Protein AF-A0A2V8NY30-F1 (afdb_monomer_lite)

Structure (mmCIF, N/CA/C/O backbone):
data_AF-A0A2V8NY30-F1
#
_entry.id   AF-A0A2V8NY30-F1
#
loop_
_atom_site.group_PDB
_atom_site.id
_atom_site.type_symbol
_atom_site.label_atom_id
_atom_site.label_alt_id
_atom_site.label_comp_id
_atom_site.label_asym_id
_atom_site.label_entity_id
_atom_site.label_seq_id
_atom_site.pdbx_PDB_ins_code
_atom_site.Cartn_x
_atom_site.Cartn_y
_atom_site.Cartn_z
_atom_site.occupancy
_atom_site.B_iso_or_equiv
_atom_site.auth_seq_id
_atom_site.auth_comp_id
_atom_site.auth_asym_id
_atom_site.auth_atom_id
_atom_site.pdbx_PDB_model_num
ATOM 1 N N . MET A 1 1 ? 1.232 -20.148 13.425 1.00 69.94 1 MET A N 1
ATOM 2 C CA . MET A 1 1 ? 0.796 -18.794 13.820 1.00 69.94 1 MET A CA 1
ATOM 3 C C . MET A 1 1 ? -0.599 -18.941 14.393 1.00 69.94 1 MET A C 1
ATOM 5 O O . MET A 1 1 ? -1.402 -19.623 13.766 1.00 69.94 1 MET A O 1
ATOM 9 N N . ASP A 1 2 ? -0.845 -18.426 15.592 1.00 81.56 2 ASP A N 1
ATOM 10 C CA . ASP A 1 2 ? -2.141 -18.546 16.261 1.00 81.56 2 ASP A CA 1
ATOM 11 C C . ASP A 1 2 ? -3.017 -17.346 15.891 1.00 81.56 2 ASP A C 1
ATOM 13 O O . ASP A 1 2 ? -2.707 -16.221 16.262 1.00 81.56 2 ASP A O 1
ATOM 17 N N . LEU A 1 3 ? -4.091 -17.579 15.134 1.00 77.75 3 LEU A N 1
ATOM 18 C CA . LEU A 1 3 ? -5.014 -16.522 14.701 1.00 77.75 3 LEU A CA 1
ATOM 19 C C . LEU A 1 3 ? -5.962 -16.054 15.818 1.00 77.75 3 LEU A C 1
ATOM 21 O O . LEU A 1 3 ? -6.720 -15.108 15.606 1.00 77.75 3 LEU A O 1
ATOM 25 N N . SER A 1 4 ? -5.940 -16.715 16.980 1.00 83.50 4 SER A N 1
ATOM 26 C CA . SER A 1 4 ? -6.712 -16.328 18.161 1.00 83.50 4 SER A CA 1
ATOM 27 C C . SER A 1 4 ? -5.965 -15.371 19.095 1.00 83.50 4 SER A C 1
ATOM 29 O O . SER A 1 4 ? -6.576 -14.867 20.038 1.00 83.50 4 SER A O 1
ATOM 31 N N . ASP A 1 5 ? -4.690 -15.066 18.815 1.00 86.81 5 ASP A N 1
ATOM 32 C CA . ASP A 1 5 ? -3.913 -14.099 19.591 1.00 86.81 5 ASP A CA 1
ATOM 33 C C . ASP A 1 5 ? -4.555 -12.697 19.499 1.00 86.81 5 ASP A C 1
ATOM 35 O O . ASP A 1 5 ? -4.616 -12.107 18.411 1.00 86.81 5 ASP A O 1
ATOM 39 N N . PRO A 1 6 ? -5.032 -12.132 20.626 1.00 82.62 6 PRO A N 1
ATOM 40 C CA . PRO A 1 6 ? -5.680 -10.824 20.643 1.00 82.62 6 PRO A CA 1
ATOM 41 C C . PRO A 1 6 ? -4.729 -9.667 20.302 1.00 82.62 6 PRO A C 1
ATOM 43 O O . PRO A 1 6 ? -5.202 -8.560 20.050 1.00 82.62 6 PRO A O 1
ATOM 46 N N . ASN A 1 7 ? -3.412 -9.899 20.280 1.00 87.56 7 ASN A N 1
ATOM 47 C CA . ASN A 1 7 ? -2.413 -8.893 19.919 1.00 87.56 7 ASN A CA 1
ATOM 48 C C . ASN A 1 7 ? -2.155 -8.813 18.406 1.00 87.56 7 ASN A C 1
ATOM 50 O O . ASN A 1 7 ? -1.356 -7.983 17.964 1.00 87.56 7 ASN A O 1
ATOM 54 N N . LEU A 1 8 ? -2.817 -9.647 17.595 1.00 90.12 8 LEU A N 1
ATOM 55 C CA . LEU A 1 8 ? -2.710 -9.556 16.143 1.00 90.12 8 LEU A CA 1
ATOM 56 C C . LEU A 1 8 ? -3.354 -8.272 15.618 1.00 90.12 8 LEU A C 1
ATOM 58 O O . LEU A 1 8 ? -4.558 -8.041 15.742 1.00 90.12 8 LEU A O 1
ATOM 62 N N . ILE A 1 9 ? -2.535 -7.471 14.942 1.00 91.81 9 ILE A N 1
ATOM 63 C CA . ILE A 1 9 ? -2.976 -6.274 14.233 1.00 91.81 9 ILE A CA 1
ATOM 64 C C . ILE A 1 9 ? -3.611 -6.695 12.907 1.00 91.81 9 ILE A C 1
ATOM 66 O O . ILE A 1 9 ? -3.006 -7.415 12.110 1.00 91.81 9 ILE A O 1
ATOM 70 N N . LYS A 1 10 ? -4.834 -6.226 12.651 1.00 94.69 10 LYS A N 1
ATOM 71 C CA . LYS A 1 10 ? -5.574 -6.553 11.425 1.00 94.69 10 LYS A CA 1
ATOM 72 C C . LYS A 1 10 ? -5.282 -5.543 10.321 1.00 94.69 10 LYS A C 1
ATOM 74 O O . LYS A 1 10 ? -5.388 -4.334 10.531 1.00 94.69 10 LYS A O 1
ATOM 79 N N . GLY A 1 11 ? -4.987 -6.052 9.131 1.00 96.38 11 GLY A N 1
ATOM 80 C CA . GLY A 1 11 ? -4.713 -5.256 7.942 1.00 96.38 11 GLY A CA 1
ATOM 81 C C . GLY A 1 11 ? -5.315 -5.854 6.683 1.00 96.38 11 GLY A C 1
ATOM 82 O O . GLY A 1 11 ? -5.733 -7.011 6.678 1.00 96.38 11 GLY A O 1
ATOM 83 N N . ILE A 1 12 ? -5.340 -5.052 5.622 1.00 98.25 12 ILE A N 1
ATOM 84 C CA . ILE A 1 12 ? -5.656 -5.505 4.263 1.00 98.25 12 ILE A CA 1
ATOM 85 C C . ILE A 1 12 ? -4.583 -5.023 3.291 1.00 98.25 12 ILE A C 1
ATOM 87 O O . ILE A 1 12 ? -3.964 -3.980 3.519 1.00 98.25 12 ILE A O 1
ATOM 91 N N . ASP A 1 13 ? -4.406 -5.742 2.188 1.00 98.38 13 ASP A N 1
ATOM 92 C CA . ASP A 1 13 ? -3.670 -5.249 1.031 1.00 98.38 13 ASP A CA 1
ATOM 93 C C . ASP A 1 13 ? -4.600 -5.023 -0.165 1.00 98.38 13 ASP A C 1
ATOM 95 O O . ASP A 1 13 ? -5.629 -5.687 -0.312 1.00 98.38 13 ASP A O 1
ATOM 99 N N . VAL A 1 14 ? -4.274 -4.029 -0.993 1.00 98.69 14 VAL A N 1
ATOM 100 C CA . VAL A 1 14 ? -5.060 -3.689 -2.181 1.00 98.69 14 VAL A CA 1
ATOM 101 C C . VAL A 1 14 ? -4.180 -3.341 -3.375 1.00 98.69 14 VAL A C 1
ATOM 103 O O . VAL A 1 14 ? -3.032 -2.907 -3.258 1.00 98.69 14 VAL A O 1
ATOM 106 N N . SER A 1 15 ? -4.771 -3.465 -4.554 1.00 98.75 15 SER A N 1
ATOM 107 C CA . SER A 1 15 ? -4.230 -2.997 -5.829 1.00 98.75 15 SER A CA 1
ATOM 108 C C . SER A 1 15 ? -5.365 -2.430 -6.683 1.00 98.75 15 SER A C 1
ATOM 110 O O . SER A 1 15 ? -6.517 -2.370 -6.242 1.00 98.75 15 SER A O 1
ATOM 112 N N . HIS A 1 16 ? -5.077 -2.096 -7.940 1.00 98.69 16 HIS A N 1
ATOM 113 C CA . HIS A 1 16 ? -6.116 -1.733 -8.905 1.00 98.69 16 HIS A CA 1
ATOM 114 C C . HIS A 1 16 ? -7.239 -2.775 -9.054 1.00 98.69 16 HIS A C 1
ATOM 116 O O . HIS A 1 16 ? -8.347 -2.400 -9.437 1.00 98.69 16 HIS A O 1
ATOM 122 N N . TYR A 1 17 ? -7.008 -4.051 -8.715 1.00 98.44 17 TYR A N 1
ATOM 123 C CA . TYR A 1 17 ? -8.041 -5.092 -8.777 1.00 98.44 17 TYR A CA 1
ATOM 124 C C . TYR A 1 17 ? -9.214 -4.861 -7.812 1.00 98.44 17 TYR A C 1
ATOM 126 O O . TYR A 1 17 ? -10.317 -5.329 -8.082 1.00 98.44 17 TYR A O 1
ATOM 134 N N . GLN A 1 18 ? -9.016 -4.116 -6.719 1.00 98.44 18 GLN A N 1
ATOM 135 C CA . GLN A 1 18 ? -10.086 -3.776 -5.772 1.00 98.44 18 GLN A CA 1
ATOM 136 C C . GLN A 1 18 ? -10.907 -2.549 -6.207 1.00 98.44 18 GLN A C 1
ATOM 138 O O . GLN A 1 18 ? -11.910 -2.222 -5.572 1.00 98.44 18 GLN A O 1
ATOM 143 N N . GLY A 1 19 ? -10.517 -1.859 -7.283 1.00 95.94 19 GLY A N 1
ATOM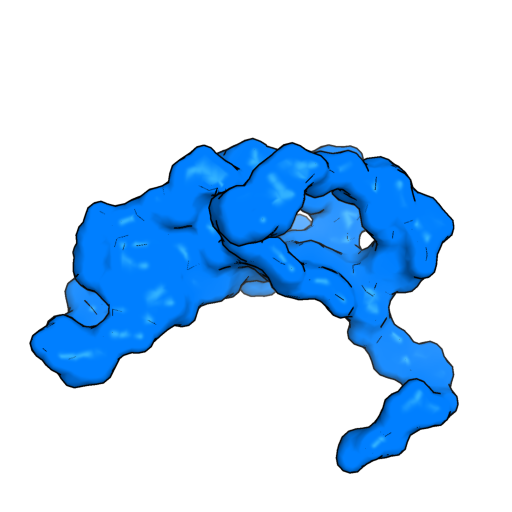 144 C CA . GLY A 1 19 ? -11.203 -0.655 -7.742 1.00 95.94 19 GLY A CA 1
ATOM 145 C C . GLY A 1 19 ? -11.112 0.495 -6.731 1.00 95.94 19 GLY A C 1
ATOM 146 O O . GLY A 1 19 ? -10.034 0.840 -6.251 1.00 95.94 19 GLY A O 1
ATOM 147 N N . THR A 1 20 ? -12.245 1.142 -6.437 1.00 96.62 20 THR A N 1
ATOM 148 C CA . THR A 1 20 ? -12.292 2.234 -5.450 1.00 96.62 20 THR A CA 1
ATOM 149 C C . THR A 1 20 ? -12.584 1.694 -4.056 1.00 96.62 20 THR A C 1
ATOM 151 O O . THR A 1 20 ? -13.644 1.122 -3.820 1.00 96.62 20 THR A O 1
ATOM 154 N N . VAL A 1 21 ? -11.666 1.954 -3.125 1.00 98.31 21 VAL A N 1
ATOM 155 C CA . VAL A 1 21 ? -11.767 1.552 -1.718 1.00 98.31 21 VAL A CA 1
ATOM 156 C C . VAL A 1 21 ? -12.210 2.737 -0.857 1.00 98.31 21 VAL A C 1
ATOM 158 O O . VAL A 1 21 ? -11.654 3.832 -0.956 1.00 98.31 21 VAL A O 1
ATOM 161 N N . ASP A 1 22 ? -13.202 2.512 0.005 1.00 98.38 22 ASP A N 1
ATOM 162 C CA . ASP A 1 22 ? -13.624 3.459 1.041 1.00 98.38 22 ASP A CA 1
ATOM 163 C C . ASP A 1 22 ? -12.848 3.180 2.337 1.00 98.38 22 ASP A C 1
ATOM 165 O O . ASP A 1 22 ? -13.221 2.332 3.151 1.00 98.38 22 ASP A O 1
ATOM 169 N N . TRP A 1 23 ? -11.737 3.892 2.518 1.00 98.50 23 TRP A N 1
ATOM 170 C CA . TRP A 1 23 ? -10.825 3.675 3.643 1.00 98.50 23 TRP A CA 1
ATOM 171 C C . TRP A 1 23 ? -11.405 4.074 5.006 1.00 98.50 23 TRP A C 1
ATOM 173 O O . TRP A 1 23 ? -10.970 3.545 6.030 1.00 98.50 23 TRP A O 1
ATOM 183 N N . ASN A 1 24 ? -12.435 4.926 5.039 1.00 98.44 24 ASN A N 1
ATOM 184 C CA . ASN A 1 24 ? -13.148 5.235 6.278 1.00 98.44 24 ASN A CA 1
ATOM 185 C C . ASN A 1 24 ? -14.006 4.047 6.724 1.00 98.44 24 ASN A C 1
ATOM 187 O O . ASN A 1 24 ? -14.011 3.708 7.908 1.00 98.44 24 ASN A O 1
ATOM 191 N N . LYS A 1 25 ? -14.673 3.362 5.784 1.00 98.56 25 LYS A N 1
ATOM 192 C CA . LYS A 1 25 ? -15.390 2.111 6.087 1.00 98.56 25 LYS A CA 1
ATOM 193 C C . LYS A 1 25 ? -14.443 0.988 6.500 1.00 98.56 25 LYS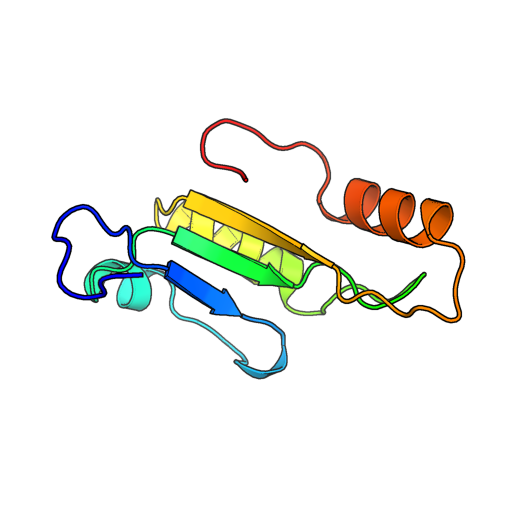 A C 1
ATOM 195 O O . LYS A 1 25 ? -14.754 0.270 7.444 1.00 98.56 25 LYS A O 1
ATOM 200 N N . VAL A 1 26 ? -13.284 0.874 5.847 1.00 98.44 26 VAL A N 1
ATOM 201 C CA . VAL A 1 26 ? -12.235 -0.090 6.230 1.00 98.44 26 VAL A CA 1
ATOM 202 C C . VAL A 1 26 ? -11.770 0.151 7.669 1.00 98.44 26 VAL A C 1
ATOM 204 O O . VAL A 1 26 ? -11.724 -0.775 8.475 1.00 98.44 26 VAL A O 1
ATOM 207 N N . LYS A 1 27 ? -11.491 1.404 8.041 1.00 98.19 27 LYS A N 1
ATOM 208 C CA . LYS A 1 27 ? -11.158 1.740 9.430 1.00 98.19 27 LYS A CA 1
ATOM 209 C C . LYS A 1 27 ? -12.294 1.395 10.394 1.00 98.19 27 LYS A C 1
ATOM 211 O O . LYS A 1 27 ? -12.052 0.800 11.441 1.00 98.19 27 LYS A O 1
ATOM 216 N N . ALA A 1 28 ? -13.534 1.733 10.037 1.00 98.31 28 ALA A N 1
ATOM 217 C CA . ALA A 1 28 ? -14.706 1.443 10.861 1.00 98.31 28 ALA A CA 1
ATOM 218 C C . ALA A 1 28 ? -14.946 -0.065 11.065 1.00 98.31 28 ALA A C 1
ATOM 220 O O . ALA A 1 28 ? -15.530 -0.449 12.075 1.00 98.31 28 ALA A O 1
ATOM 221 N N . SER A 1 29 ? -14.457 -0.929 10.165 1.00 97.69 29 SER A N 1
ATOM 222 C CA . SER A 1 29 ? -14.518 -2.387 10.329 1.00 97.69 29 SER A CA 1
ATOM 223 C C . SER A 1 29 ? -13.413 -2.963 11.227 1.00 97.69 29 SER A C 1
ATOM 225 O O . SER A 1 29 ? -13.270 -4.182 11.310 1.00 97.69 29 SER A O 1
ATOM 227 N N . GLY A 1 30 ? -12.613 -2.117 11.883 1.00 96.19 30 GLY A N 1
ATOM 228 C CA . GLY A 1 30 ? -11.568 -2.538 12.820 1.00 96.19 30 GLY A CA 1
ATOM 229 C C . GLY A 1 30 ? -10.223 -2.879 12.174 1.00 96.19 30 GLY A C 1
ATOM 230 O O . GLY A 1 30 ? -9.374 -3.478 12.831 1.00 96.19 30 GLY A O 1
ATOM 231 N N . ILE A 1 31 ? -10.014 -2.515 10.905 1.00 97.44 31 ILE A N 1
ATOM 232 C CA . ILE A 1 31 ? -8.698 -2.597 10.261 1.00 97.44 31 ILE A CA 1
ATOM 233 C C . ILE A 1 31 ? -7.805 -1.466 10.776 1.00 97.44 31 ILE A C 1
ATOM 235 O O . ILE A 1 31 ? -8.260 -0.336 10.951 1.00 97.44 31 ILE A O 1
ATOM 239 N N . GLN A 1 32 ? -6.531 -1.776 11.011 1.00 96.56 32 GLN A N 1
ATOM 240 C CA . GLN A 1 32 ? -5.554 -0.870 11.621 1.00 96.56 32 GLN A CA 1
ATOM 241 C C . GLN A 1 32 ? -4.445 -0.437 10.651 1.00 96.56 32 GLN A C 1
ATOM 243 O O . GLN A 1 32 ? -3.839 0.618 10.852 1.00 96.56 32 GLN A O 1
ATOM 248 N N . PHE A 1 33 ? -4.213 -1.194 9.573 1.00 97.94 33 PHE A N 1
ATOM 249 C CA . PHE A 1 33 ? -3.295 -0.803 8.504 1.00 97.94 33 PHE A CA 1
ATOM 250 C C . PHE A 1 33 ? -3.775 -1.232 7.114 1.00 97.94 33 PHE A C 1
ATOM 252 O O . PHE A 1 33 ? -4.534 -2.190 6.964 1.00 97.94 33 PHE A O 1
ATOM 259 N N . GLY A 1 34 ? -3.308 -0.518 6.092 1.00 98.38 34 GLY A N 1
ATOM 260 C CA . GLY A 1 34 ? -3.516 -0.861 4.688 1.00 98.38 34 GLY A CA 1
ATOM 261 C C . GLY A 1 34 ? -2.192 -0.900 3.936 1.00 98.38 34 GLY A C 1
ATOM 262 O O . GLY A 1 34 ? -1.390 0.018 4.068 1.00 98.38 34 GLY A O 1
ATOM 263 N N . ILE A 1 35 ? -1.960 -1.928 3.125 1.00 98.69 35 ILE A N 1
ATOM 264 C CA . ILE A 1 35 ? -0.817 -1.974 2.204 1.00 98.69 35 ILE A CA 1
ATOM 265 C C . ILE A 1 35 ? -1.346 -1.812 0.777 1.00 98.69 35 ILE A C 1
ATOM 267 O O . ILE A 1 35 ? -2.296 -2.485 0.393 1.00 98.69 35 ILE A O 1
ATOM 271 N N . CYS A 1 36 ? -0.780 -0.922 -0.033 1.00 98.69 36 CYS A N 1
ATOM 272 C CA . CYS A 1 36 ? -1.185 -0.781 -1.432 1.00 98.69 36 CYS A CA 1
ATOM 273 C C . CYS A 1 36 ? -0.050 -1.116 -2.398 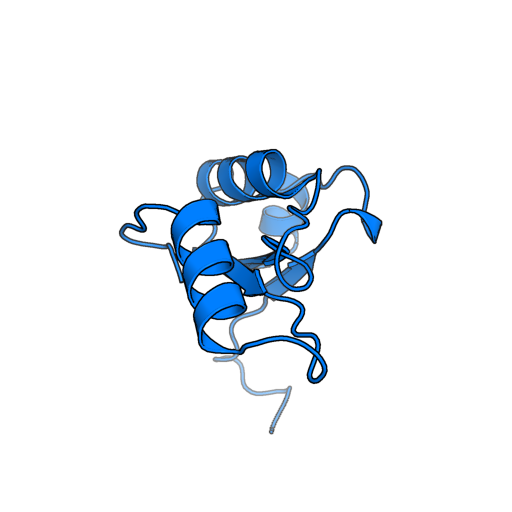1.00 98.69 36 CYS A C 1
ATOM 275 O O . CYS A 1 36 ? 1.118 -0.806 -2.163 1.00 98.69 36 CYS A O 1
ATOM 277 N N . LYS A 1 37 ? -0.394 -1.752 -3.520 1.00 98.81 37 LYS A N 1
ATOM 278 C CA . LYS A 1 37 ? 0.562 -1.988 -4.603 1.00 98.81 37 LYS A CA 1
ATOM 279 C C . LYS A 1 37 ? 1.077 -0.652 -5.121 1.00 98.81 37 LYS A C 1
ATOM 281 O O . LYS A 1 37 ? 0.272 0.185 -5.520 1.00 98.81 37 LYS A O 1
ATOM 286 N N . ALA A 1 38 ? 2.393 -0.478 -5.148 1.00 98.81 38 ALA A N 1
ATOM 287 C CA . ALA A 1 38 ? 3.039 0.671 -5.772 1.00 98.81 38 ALA A CA 1
ATOM 288 C C . ALA A 1 38 ? 3.477 0.347 -7.194 1.00 98.81 38 ALA A C 1
ATOM 290 O O . ALA A 1 38 ? 3.133 1.065 -8.131 1.00 98.81 38 ALA A O 1
ATOM 291 N N . THR A 1 39 ? 4.215 -0.751 -7.361 1.00 98.88 39 THR A N 1
ATOM 292 C CA . THR A 1 39 ? 4.868 -1.081 -8.629 1.00 98.88 39 THR A CA 1
ATOM 293 C C . THR A 1 39 ? 4.742 -2.558 -8.993 1.00 98.88 39 THR A C 1
ATOM 295 O O . THR A 1 39 ? 4.480 -3.419 -8.151 1.00 98.88 39 THR A O 1
ATOM 298 N N . ASP A 1 40 ? 4.893 -2.839 -10.281 1.00 98.69 40 ASP A N 1
ATOM 299 C CA . ASP A 1 40 ? 4.788 -4.149 -10.913 1.00 98.69 40 ASP A CA 1
ATOM 300 C C . ASP A 1 40 ? 5.916 -4.292 -11.937 1.00 98.69 40 ASP A C 1
ATOM 302 O O . ASP A 1 40 ? 5.937 -3.595 -12.954 1.00 98.69 40 ASP A O 1
ATOM 306 N N . GLY A 1 41 ? 6.896 -5.139 -11.637 1.00 98.25 41 GLY A N 1
ATOM 307 C CA . GLY A 1 41 ? 8.083 -5.270 -12.470 1.00 98.25 41 GLY A CA 1
ATOM 308 C C . GLY A 1 41 ? 8.873 -3.956 -12.599 1.00 98.25 41 GLY A C 1
ATOM 309 O O . GLY A 1 41 ? 8.775 -3.059 -11.758 1.00 98.25 41 GLY A O 1
ATOM 310 N N . PRO A 1 42 ? 9.683 -3.802 -13.652 1.00 97.62 42 PRO A N 1
ATOM 311 C CA . PRO A 1 42 ? 10.691 -2.744 -13.706 1.00 97.62 42 PRO A CA 1
ATOM 312 C C . PRO A 1 42 ? 10.144 -1.342 -14.022 1.00 97.62 42 PRO A C 1
ATOM 314 O 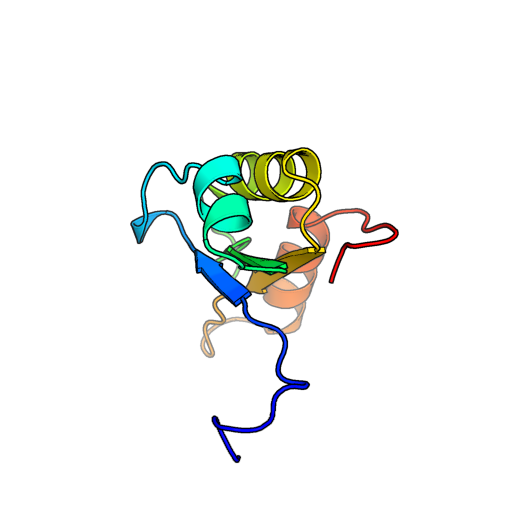O . PRO A 1 42 ? 10.911 -0.386 -13.948 1.00 97.62 42 PRO A O 1
ATOM 317 N N . ASN A 1 43 ? 8.879 -1.198 -14.448 1.00 97.50 43 ASN A N 1
ATOM 318 C CA . ASN A 1 43 ? 8.405 0.068 -15.031 1.00 97.50 43 ASN A CA 1
ATOM 319 C C . ASN A 1 43 ? 6.896 0.362 -14.929 1.00 97.50 43 ASN A C 1
ATOM 321 O O . ASN A 1 43 ? 6.451 1.380 -15.463 1.00 97.50 43 ASN A O 1
ATOM 325 N N . ARG A 1 44 ? 6.086 -0.476 -14.270 1.00 98.62 44 ARG A N 1
ATOM 326 C CA . ARG A 1 44 ? 4.642 -0.231 -14.147 1.00 98.62 44 ARG A CA 1
ATOM 327 C C . ARG A 1 44 ? 4.278 0.234 -12.742 1.00 98.62 44 ARG A C 1
ATOM 329 O O . ARG A 1 44 ? 4.460 -0.502 -11.780 1.00 98.62 44 ARG A O 1
ATOM 336 N N . VAL A 1 45 ? 3.709 1.433 -12.639 1.00 98.88 45 VAL A N 1
ATOM 337 C CA . VAL A 1 45 ? 3.050 1.924 -11.418 1.00 98.88 45 VAL A CA 1
ATOM 338 C C . VAL A 1 45 ? 1.618 1.384 -11.377 1.00 98.88 45 VAL A C 1
ATOM 340 O O . VAL A 1 45 ? 0.934 1.356 -12.404 1.00 98.88 45 VAL A O 1
ATOM 343 N N . ASP A 1 46 ? 1.147 0.950 -10.208 1.00 98.81 46 ASP A N 1
ATOM 344 C CA . ASP A 1 46 ? -0.268 0.623 -10.029 1.00 98.81 46 ASP A CA 1
ATOM 345 C C . ASP A 1 46 ? -1.109 1.909 -10.158 1.00 98.81 46 ASP A C 1
ATOM 347 O O . ASP A 1 46 ? -0.869 2.880 -9.434 1.00 98.81 46 ASP A O 1
ATOM 351 N N . PRO A 1 47 ? -2.116 1.952 -11.049 1.00 98.62 47 PRO A N 1
ATOM 352 C CA . PRO A 1 47 ? -2.860 3.181 -11.330 1.00 98.62 47 PRO A CA 1
ATOM 353 C C . PRO A 1 47 ? -3.660 3.702 -10.128 1.00 98.62 47 PRO A C 1
ATOM 355 O O . PRO A 1 47 ? -4.081 4.857 -10.121 1.00 98.62 47 PRO A O 1
ATOM 358 N N . THR A 1 48 ? -3.875 2.875 -9.101 1.00 98.62 48 THR A N 1
ATOM 359 C CA . THR A 1 48 ? -4.572 3.267 -7.870 1.00 98.62 48 THR A CA 1
ATOM 360 C C . THR A 1 48 ? -3.632 3.621 -6.721 1.00 98.62 48 THR A C 1
ATOM 362 O O . THR A 1 48 ? -4.118 4.067 -5.678 1.00 98.62 48 THR A O 1
ATOM 365 N N . PHE A 1 49 ? -2.309 3.480 -6.897 1.00 98.56 49 PHE A N 1
ATOM 366 C CA . PHE A 1 49 ? -1.326 3.657 -5.824 1.00 98.56 49 PHE A CA 1
ATOM 367 C C . PHE A 1 49 ? -1.459 5.014 -5.135 1.00 98.56 49 PHE A C 1
ATOM 369 O O . PHE A 1 49 ? -1.733 5.055 -3.942 1.00 98.56 49 PHE A O 1
ATOM 376 N N . SER A 1 50 ? -1.354 6.118 -5.883 1.00 98.00 50 SER A N 1
ATOM 377 C CA . SER A 1 50 ? -1.402 7.477 -5.317 1.00 98.00 50 SER A CA 1
ATOM 378 C C . SER A 1 50 ? -2.696 7.736 -4.529 1.00 98.00 50 SER A C 1
ATOM 380 O O . SER A 1 50 ? -2.661 8.219 -3.395 1.00 98.00 50 SER A O 1
ATOM 382 N N . LYS A 1 51 ? -3.843 7.312 -5.083 1.00 98.44 51 LYS A N 1
ATOM 383 C CA . LYS A 1 51 ? -5.156 7.447 -4.437 1.00 98.44 51 LYS A CA 1
ATOM 384 C C . LYS A 1 51 ? -5.218 6.663 -3.126 1.00 98.44 51 LYS A C 1
ATOM 386 O O . LYS A 1 51 ? -5.622 7.219 -2.108 1.00 98.44 51 LYS A O 1
ATOM 391 N N . ASN A 1 52 ? -4.817 5.392 -3.139 1.00 98.62 52 ASN A N 1
ATOM 392 C CA . ASN A 1 52 ? -4.821 4.558 -1.938 1.00 98.62 52 ASN A CA 1
ATOM 393 C C . ASN A 1 52 ? -3.809 5.065 -0.907 1.00 98.62 52 ASN A C 1
ATOM 395 O O . ASN A 1 52 ? -4.159 5.236 0.256 1.00 98.62 52 ASN A O 1
ATOM 399 N N . TRP A 1 53 ? -2.591 5.397 -1.335 1.00 98.12 53 TRP A N 1
ATOM 400 C CA . TRP A 1 53 ? -1.528 5.917 -0.480 1.00 98.12 53 TRP A CA 1
ATOM 401 C C . TRP A 1 53 ? -1.986 7.147 0.306 1.00 98.12 53 TRP A C 1
ATOM 403 O O . TRP A 1 53 ? -1.804 7.216 1.524 1.00 98.12 53 TRP A O 1
ATOM 413 N N . GLN A 1 54 ? -2.629 8.106 -0.365 1.00 97.44 54 GLN A N 1
ATOM 414 C CA . GLN A 1 54 ? -3.177 9.299 0.277 1.00 97.44 54 GLN A CA 1
ATOM 415 C C . GLN A 1 54 ? -4.383 8.975 1.173 1.00 97.44 54 GLN A C 1
ATOM 417 O O . GLN A 1 54 ? -4.443 9.448 2.310 1.00 97.44 54 GLN A O 1
ATOM 422 N N . ALA A 1 55 ? -5.326 8.164 0.690 1.00 98.25 55 ALA A N 1
ATOM 423 C CA . ALA A 1 55 ? -6.575 7.890 1.396 1.00 98.25 55 ALA A CA 1
ATOM 424 C C . ALA A 1 55 ? -6.381 7.068 2.682 1.00 98.25 55 ALA A C 1
ATOM 426 O O . ALA A 1 55 ? -7.036 7.362 3.681 1.00 98.25 55 ALA A O 1
ATOM 427 N N . ILE A 1 56 ? -5.449 6.105 2.706 1.00 98.19 56 ILE A N 1
ATOM 428 C CA . ILE A 1 56 ? -5.120 5.338 3.924 1.00 98.19 56 ILE A CA 1
ATOM 429 C C . ILE A 1 56 ? -4.616 6.288 5.021 1.00 98.19 56 ILE A C 1
ATOM 431 O O . ILE A 1 56 ? -5.099 6.250 6.155 1.00 98.19 56 ILE A O 1
ATOM 435 N N . LYS A 1 57 ? -3.702 7.206 4.666 1.00 97.00 57 LYS A N 1
ATOM 436 C CA . LYS A 1 57 ? -3.174 8.208 5.605 1.00 97.00 57 LYS A CA 1
ATOM 437 C C . LYS A 1 57 ? -4.264 9.146 6.111 1.00 97.00 57 LYS A C 1
ATOM 439 O O . LYS A 1 57 ? -4.326 9.420 7.305 1.00 97.00 57 LYS A O 1
ATOM 444 N N . GLN A 1 58 ? -5.138 9.619 5.223 1.00 97.69 58 GLN A N 1
ATOM 445 C CA . GLN A 1 58 ? -6.253 10.502 5.585 1.00 97.69 58 GLN A CA 1
ATOM 446 C C . GLN A 1 58 ? -7.289 9.816 6.481 1.00 97.69 58 GLN A C 1
ATOM 448 O O . GLN A 1 58 ? -7.832 10.459 7.375 1.00 97.69 58 GLN A O 1
ATOM 453 N N . ALA A 1 59 ? -7.518 8.514 6.299 1.00 98.06 59 ALA A N 1
ATOM 454 C CA . ALA A 1 59 ? -8.335 7.723 7.214 1.00 98.06 59 ALA A CA 1
ATOM 455 C C . ALA A 1 59 ? -7.666 7.558 8.595 1.00 98.06 59 ALA A C 1
ATOM 457 O O . ALA A 1 59 ? -8.318 7.145 9.554 1.00 98.06 59 ALA A O 1
ATOM 458 N N . GLY A 1 60 ? -6.381 7.899 8.742 1.00 96.56 60 GLY A N 1
ATOM 459 C CA . GLY A 1 60 ? -5.621 7.745 9.980 1.00 96.56 60 GLY A CA 1
ATOM 460 C C . GLY A 1 60 ? -5.327 6.280 10.291 1.00 96.56 60 GLY A C 1
ATOM 461 O O . GLY A 1 60 ? -5.511 5.859 11.433 1.00 96.56 60 GLY A O 1
ATOM 462 N N . LEU A 1 61 ? -4.974 5.512 9.259 1.00 97.50 61 LEU A N 1
ATOM 463 C CA . LEU A 1 61 ? -4.452 4.150 9.341 1.00 97.50 61 LEU A CA 1
ATOM 464 C C . LEU A 1 61 ? -2.944 4.171 9.066 1.00 97.50 61 LEU A C 1
ATOM 466 O O . LEU A 1 61 ? -2.456 5.046 8.347 1.00 97.50 61 LEU A O 1
ATOM 470 N N . VAL A 1 62 ? -2.221 3.180 9.590 1.00 98.00 62 VAL A N 1
ATOM 471 C CA . VAL A 1 62 ? -0.849 2.904 9.136 1.00 98.00 62 VAL A CA 1
ATOM 472 C C . VAL A 1 62 ? -0.912 2.462 7.673 1.00 98.00 62 VAL A C 1
ATOM 474 O O . VAL A 1 62 ? -1.804 1.693 7.298 1.00 98.00 62 VAL A O 1
ATOM 477 N N . ARG A 1 63 ? 0.004 2.946 6.832 1.00 97.94 63 ARG A N 1
ATOM 478 C CA . ARG A 1 63 ? 0.049 2.578 5.410 1.00 97.94 63 ARG A CA 1
ATOM 479 C C . ARG A 1 63 ? 1.369 1.930 5.046 1.00 97.94 63 ARG A C 1
ATOM 481 O O . ARG A 1 63 ? 2.396 2.370 5.529 1.00 97.94 63 ARG A O 1
ATOM 488 N N . GLY A 1 64 ? 1.339 0.938 4.170 1.00 98.12 64 GLY A N 1
ATOM 489 C CA . GLY A 1 64 ? 2.530 0.364 3.549 1.00 98.12 64 GLY A CA 1
ATOM 490 C C . GLY A 1 64 ? 2.390 0.319 2.036 1.00 98.12 64 GLY A C 1
ATOM 491 O O . GLY A 1 64 ? 1.285 0.420 1.496 1.00 98.12 64 GLY A O 1
ATOM 492 N N . ALA A 1 65 ? 3.512 0.174 1.346 1.00 98.50 65 ALA A N 1
ATOM 493 C CA . ALA A 1 65 ? 3.537 -0.048 -0.091 1.00 98.50 65 ALA A CA 1
ATOM 494 C C . ALA A 1 65 ? 4.187 -1.395 -0.409 1.00 98.50 65 ALA A C 1
ATOM 496 O O . ALA A 1 65 ? 5.103 -1.822 0.289 1.00 98.50 65 ALA A O 1
ATOM 497 N N . TYR A 1 66 ? 3.749 -2.059 -1.480 1.00 98.69 66 TYR A N 1
ATOM 498 C CA . TYR A 1 66 ? 4.424 -3.267 -1.960 1.00 98.69 66 TYR A CA 1
ATOM 499 C C . TYR A 1 66 ? 4.792 -3.204 -3.442 1.00 98.69 66 TYR A C 1
ATOM 501 O O . TYR A 1 66 ? 4.163 -2.508 -4.245 1.00 98.69 66 TYR A O 1
ATOM 509 N N . HIS A 1 67 ? 5.813 -3.982 -3.792 1.00 98.69 67 HIS A N 1
ATOM 510 C CA . HIS A 1 67 ? 6.276 -4.213 -5.152 1.00 98.69 67 HIS A CA 1
ATOM 511 C C . HIS A 1 67 ? 5.917 -5.634 -5.596 1.00 98.69 67 HIS A C 1
ATOM 513 O O . HIS A 1 67 ? 6.212 -6.599 -4.893 1.00 98.69 67 HIS A O 1
ATOM 519 N N . PHE A 1 68 ? 5.298 -5.777 -6.767 1.00 98.62 68 PHE A N 1
ATOM 520 C CA . PHE A 1 68 ? 5.119 -7.080 -7.400 1.00 98.62 68 PHE A CA 1
ATOM 521 C C . PHE A 1 68 ? 6.351 -7.391 -8.256 1.00 98.62 68 PHE A C 1
ATOM 523 O O . PHE A 1 68 ? 6.499 -6.853 -9.354 1.00 98.62 68 PHE A O 1
ATOM 530 N N . GLY A 1 69 ? 7.243 -8.225 -7.722 1.00 98.06 69 GLY A N 1
ATOM 531 C CA . GLY A 1 69 ? 8.523 -8.553 -8.346 1.00 98.06 69 GLY A CA 1
ATOM 532 C C . GLY A 1 69 ? 8.405 -9.554 -9.487 1.00 98.06 69 GLY A C 1
ATOM 533 O O . GLY A 1 69 ? 7.687 -10.549 -9.398 1.00 98.06 69 GLY A O 1
ATOM 534 N N . HIS A 1 70 ? 9.175 -9.317 -10.544 1.00 98.19 70 HIS A N 1
ATOM 535 C CA . HIS A 1 70 ? 9.335 -10.239 -11.664 1.00 98.19 70 HIS A CA 1
ATOM 536 C C . HIS A 1 70 ? 10.778 -10.736 -11.706 1.00 98.19 70 HIS A C 1
ATOM 538 O O . HIS A 1 70 ? 11.702 -9.968 -11.973 1.00 98.19 70 HIS A O 1
ATOM 544 N N . ALA A 1 71 ? 10.974 -12.036 -11.476 1.00 97.06 71 ALA A N 1
ATOM 545 C CA . ALA A 1 71 ? 12.302 -12.652 -11.375 1.00 97.06 71 ALA A CA 1
ATOM 546 C C . ALA A 1 71 ? 13.131 -12.590 -12.675 1.00 97.06 71 ALA A C 1
ATOM 548 O O . ALA A 1 71 ? 14.340 -12.789 -12.638 1.00 97.06 71 ALA A O 1
ATOM 549 N N . GLY A 1 72 ? 12.495 -12.315 -13.819 1.00 97.62 72 GLY A N 1
ATOM 550 C CA . GLY A 1 72 ? 13.169 -12.145 -15.110 1.00 97.62 72 GLY A CA 1
ATOM 551 C C . GLY A 1 72 ? 13.800 -10.766 -15.333 1.00 97.62 72 GLY A C 1
ATOM 552 O O . GLY A 1 72 ? 14.404 -10.554 -16.380 1.00 97.62 72 GLY A O 1
ATOM 553 N N . PHE A 1 73 ? 13.652 -9.830 -14.391 1.00 97.62 73 PHE A N 1
ATOM 554 C CA . PHE A 1 73 ? 14.201 -8.476 -14.489 1.00 97.62 73 PHE A CA 1
ATOM 555 C C . PHE A 1 73 ? 15.210 -8.192 -13.379 1.00 97.62 73 PHE A C 1
ATOM 557 O O . PHE A 1 73 ? 15.207 -8.839 -12.332 1.00 97.62 73 PHE A O 1
ATOM 564 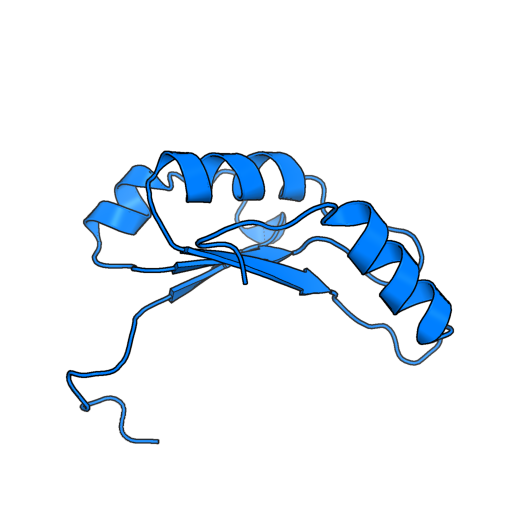N N . ASP A 1 74 ? 16.055 -7.185 -13.602 1.00 98.25 74 ASP A N 1
ATOM 565 C CA . ASP A 1 74 ? 17.078 -6.779 -12.644 1.00 98.25 74 ASP A CA 1
ATOM 566 C C . ASP A 1 74 ? 16.460 -6.351 -11.301 1.00 98.25 74 ASP A C 1
ATOM 568 O O . ASP A 1 74 ? 15.524 -5.546 -11.236 1.00 98.25 74 ASP A O 1
ATOM 572 N N . ALA A 1 75 ? 16.979 -6.916 -10.210 1.00 98.38 75 ALA A N 1
ATOM 573 C CA . ALA A 1 75 ? 16.454 -6.675 -8.870 1.00 98.38 75 ALA A CA 1
ATOM 574 C C . ALA A 1 75 ? 16.742 -5.245 -8.387 1.00 98.38 75 ALA A C 1
ATOM 576 O O . ALA A 1 75 ? 15.896 -4.643 -7.723 1.00 98.38 75 ALA A O 1
ATOM 577 N N . ASN A 1 76 ? 17.899 -4.676 -8.749 1.00 98.50 76 ASN A N 1
ATOM 578 C CA . ASN A 1 76 ? 18.259 -3.315 -8.351 1.00 98.50 76 ASN A CA 1
ATOM 579 C C . ASN A 1 76 ? 17.384 -2.285 -9.067 1.00 98.50 76 ASN A C 1
ATOM 581 O O . ASN A 1 76 ? 16.901 -1.352 -8.430 1.00 98.50 76 ASN A O 1
ATOM 585 N N . GLN A 1 77 ? 17.121 -2.480 -10.359 1.00 98.56 77 GLN A N 1
ATOM 586 C CA . GLN A 1 77 ? 16.209 -1.652 -11.141 1.00 98.56 77 GLN A CA 1
ATOM 587 C C . GLN A 1 77 ? 14.802 -1.664 -10.535 1.00 98.56 77 GLN A C 1
ATOM 589 O O . GLN A 1 77 ? 14.206 -0.608 -10.335 1.00 98.56 77 GLN A O 1
ATOM 594 N N . GLN A 1 78 ? 14.286 -2.848 -10.201 1.00 98.69 78 GLN A N 1
ATOM 595 C CA . GLN A 1 78 ? 12.974 -2.997 -9.570 1.00 98.69 78 GLN A CA 1
ATOM 596 C C . GLN A 1 78 ? 12.909 -2.308 -8.198 1.00 98.69 78 GLN A C 1
ATOM 598 O O . GLN A 1 78 ? 11.966 -1.561 -7.926 1.00 98.69 78 GLN A O 1
ATOM 603 N N . ALA A 1 79 ? 13.935 -2.485 -7.359 1.00 98.50 79 ALA A N 1
ATOM 604 C CA . ALA A 1 79 ? 14.021 -1.839 -6.051 1.00 98.50 79 ALA A CA 1
ATOM 605 C C . ALA A 1 79 ? 14.116 -0.306 -6.157 1.00 98.50 79 ALA A C 1
ATOM 607 O O . ALA A 1 79 ? 13.439 0.410 -5.415 1.00 98.50 79 ALA A O 1
ATOM 608 N N . GLN A 1 80 ? 14.910 0.209 -7.101 1.00 98.56 80 GLN A N 1
ATOM 609 C CA . GLN A 1 80 ? 15.021 1.645 -7.371 1.00 98.56 80 GLN A CA 1
ATOM 610 C C . GLN A 1 80 ? 13.692 2.222 -7.855 1.00 98.56 80 GLN A C 1
ATOM 612 O O . GLN A 1 80 ? 13.251 3.246 -7.336 1.00 98.56 80 GLN A O 1
ATOM 617 N N . PHE A 1 81 ? 13.027 1.548 -8.796 1.00 98.69 81 PHE A N 1
ATOM 618 C CA . PHE A 1 81 ? 11.734 1.980 -9.320 1.00 98.69 81 PHE A CA 1
ATOM 619 C C . PHE A 1 81 ? 10.653 2.006 -8.230 1.00 98.69 81 PHE A C 1
ATOM 621 O O . PHE A 1 81 ? 9.897 2.974 -8.128 1.00 98.69 81 PHE A O 1
ATOM 628 N N . PHE A 1 82 ? 10.612 0.988 -7.365 1.00 98.62 82 PHE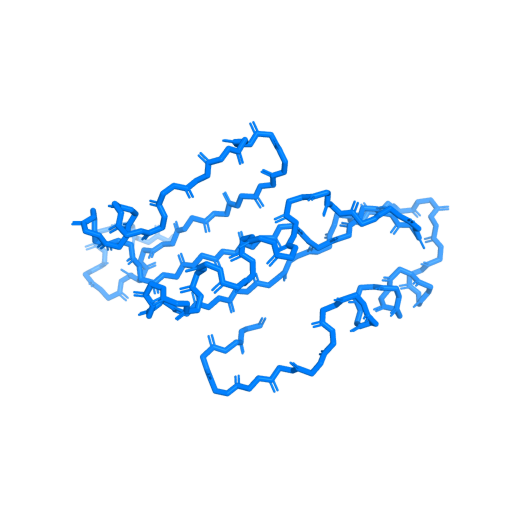 A N 1
ATOM 629 C CA . PHE A 1 82 ? 9.738 0.975 -6.193 1.00 98.62 82 PHE A CA 1
ATOM 630 C C . PHE A 1 82 ? 10.033 2.144 -5.243 1.00 98.62 82 PHE A C 1
ATOM 632 O O . PHE A 1 82 ? 9.123 2.911 -4.937 1.00 98.62 82 PHE A O 1
ATOM 639 N N . SER A 1 83 ? 11.293 2.329 -4.839 1.00 97.94 83 SER A N 1
ATOM 640 C CA . SER A 1 83 ? 11.698 3.399 -3.914 1.00 97.94 83 SER A CA 1
ATOM 641 C C . SER A 1 83 ? 11.362 4.796 -4.454 1.00 97.94 83 SER A C 1
ATOM 643 O O . SER A 1 83 ? 10.779 5.618 -3.749 1.00 97.94 83 SER A O 1
ATOM 645 N N . GLN A 1 84 ? 11.626 5.043 -5.742 1.00 98.06 84 GLN A N 1
ATOM 646 C CA . GLN A 1 84 ? 11.272 6.300 -6.408 1.00 98.06 84 GLN A CA 1
ATOM 647 C C . GLN A 1 84 ? 9.756 6.525 -6.483 1.00 98.06 84 GLN A C 1
ATOM 649 O O . GLN A 1 84 ? 9.303 7.659 -6.347 1.00 98.06 84 GLN A O 1
ATOM 654 N N . THR A 1 85 ? 8.974 5.460 -6.684 1.00 98.38 85 THR A N 1
ATOM 655 C CA . THR A 1 85 ? 7.508 5.546 -6.767 1.00 98.38 85 THR A CA 1
ATOM 656 C C . THR A 1 85 ? 6.876 5.821 -5.402 1.00 98.38 85 THR A C 1
ATOM 658 O O . THR A 1 85 ? 5.961 6.638 -5.314 1.00 98.38 85 THR A O 1
ATOM 661 N N . VAL A 1 86 ? 7.349 5.161 -4.338 1.00 97.81 86 VAL A N 1
ATOM 662 C CA . VAL A 1 86 ? 6.855 5.381 -2.965 1.00 97.81 86 VAL A CA 1
ATOM 663 C C . VAL A 1 86 ? 7.260 6.764 -2.453 1.00 97.81 86 VAL A C 1
ATOM 665 O O . VAL A 1 86 ? 6.461 7.445 -1.805 1.00 97.81 86 VAL A O 1
ATOM 668 N N . GLY A 1 87 ? 8.473 7.205 -2.792 1.00 95.56 87 GLY A N 1
ATOM 669 C CA . GLY A 1 87 ? 9.011 8.490 -2.371 1.00 95.56 87 GLY A CA 1
ATOM 670 C C . GLY A 1 87 ? 9.370 8.517 -0.884 1.00 95.56 87 GLY A C 1
ATOM 671 O O . GLY A 1 87 ? 9.690 7.496 -0.278 1.00 95.56 87 GLY A O 1
ATOM 672 N N . GLN A 1 88 ? 9.353 9.711 -0.289 1.00 90.69 88 GLN A N 1
ATOM 673 C CA . GLN A 1 88 ? 9.676 9.881 1.128 1.00 90.69 88 GLN A CA 1
ATOM 674 C C . GLN A 1 88 ? 8.557 9.337 2.022 1.00 90.69 88 GLN A C 1
ATOM 676 O O . GLN A 1 88 ? 7.392 9.719 1.890 1.00 90.69 88 GLN A O 1
ATOM 681 N N . THR A 1 89 ? 8.939 8.493 2.975 1.00 91.31 89 THR A N 1
ATOM 682 C CA . THR A 1 89 ? 8.068 7.971 4.029 1.00 91.31 89 THR A CA 1
ATOM 683 C C . THR A 1 89 ? 8.223 8.789 5.312 1.00 91.31 89 THR A C 1
ATOM 685 O O . THR A 1 89 ? 9.234 9.459 5.535 1.00 91.31 89 THR A O 1
ATOM 688 N N . GLY A 1 90 ? 7.192 8.778 6.157 1.00 90.31 90 GLY A N 1
ATOM 689 C CA . GLY A 1 90 ? 7.211 9.414 7.475 1.00 90.31 90 GLY A CA 1
ATOM 690 C C . GLY A 1 90 ? 6.613 8.524 8.563 1.00 90.31 90 GLY A C 1
ATOM 691 O O . GLY A 1 90 ? 6.346 7.346 8.349 1.00 90.31 90 GLY A O 1
ATOM 692 N N . ALA A 1 91 ? 6.371 9.092 9.745 1.00 88.06 91 ALA A N 1
ATOM 693 C CA . ALA A 1 91 ? 5.728 8.359 10.834 1.00 88.06 91 ALA A CA 1
ATOM 694 C C . ALA A 1 91 ? 4.367 7.783 10.392 1.00 88.06 91 ALA A C 1
ATOM 696 O O . ALA A 1 91 ? 3.522 8.514 9.869 1.00 88.06 91 ALA A O 1
ATOM 697 N N . GLY A 1 92 ? 4.166 6.482 10.623 1.00 81.94 92 GLY A N 1
ATOM 698 C CA . GLY A 1 92 ? 2.965 5.752 10.201 1.00 81.94 92 GLY A CA 1
ATOM 699 C C . GLY A 1 92 ? 3.013 5.191 8.774 1.00 81.94 92 GLY A C 1
ATOM 700 O O . GLY A 1 92 ? 2.029 4.586 8.347 1.00 81.94 92 GLY A O 1
ATOM 701 N N . ASP A 1 93 ? 4.135 5.356 8.069 1.00 92.00 93 ASP A N 1
ATOM 702 C CA . ASP A 1 93 ? 4.390 4.754 6.762 1.00 92.00 93 ASP A CA 1
ATOM 703 C C . ASP A 1 93 ? 5.376 3.576 6.936 1.00 92.00 93 ASP A C 1
ATOM 705 O O . ASP A 1 93 ? 6.444 3.749 7.527 1.00 92.00 93 ASP A O 1
ATOM 709 N N . LEU A 1 94 ? 4.988 2.390 6.459 1.00 83.25 94 LEU A N 1
ATOM 710 C CA . LEU A 1 94 ? 5.767 1.146 6.421 1.00 83.25 94 LEU A CA 1
ATOM 711 C C . LEU A 1 94 ? 6.484 0.980 5.078 1.00 83.25 94 LEU A C 1
ATOM 713 O O . LEU A 1 94 ? 5.851 1.273 4.033 1.00 83.25 94 LEU A O 1
#

Foldseek 3Di:
DDPPPPPDAAEEEDACVVPDDDLLVVVVVRHQEYEYEQEEELDDGGPCCVVCVVNNVVSVHQYEYDYHYDPVDDPVSSVVSSDVRNDDDDPSYD

Sequence (94 aa):
MDLSDPNLIKGIDVSHYQGTVDWNKVKASGIQFGICKATDGPNRVDPTFSKNWQAIKQAGLVRGAYHFGHAGFDANQQAQFFSQTVGQTGAGDL

pLDDT: mean 95.93, std 5.33, range [69.94, 98.88]

Radius of gyration: 14.25 Å; chains: 1; bounding box: 34×29×36 Å

Secondary structure (DSSP, 8-state):
--TT-TTPPPEEEE-GGG-S--HHHHHHTT--EEEEEEEETTTEE-TTHHHHHHHHHHTT-EEEEEEE--TTS-HHHHHHHHHHHH----TTB-